Protein AF-A0A849TED4-F1 (afdb_monomer)

pLDDT: mean 97.22, std 2.27, range [83.5, 98.75]

Sequence (53 aa):
MKKIVILISGRGSNMQALLEAKLPCTIAAVISNRADATGLEVAQTHGIPAHVV

Nearest PDB structures (foldseek):
  3tqr-assembly1_A  TM=9.690E-01  e=1.113E-04  Coxiella burnetii
  1c2t-assembly1_A  TM=9.634E-01  e=1.889E-04  Escherichia coli
  3auf-assembly1_A-2  TM=9.114E-01  e=9.127E-05  Symbiobacterium toebii
  3gar-assembly1_A-2  TM=9.648E-01  e=3.002E-04  Escherichia coli
  1meo-assembly1_A  TM=9.050E-01  e=2.019E-04  Homo sapiens

Mean predicted aligned error: 1.86 Å

Solvent-accessible surface area (backbone atoms only — not comparable to full-atom values): 3085 Å² total; per-residue (Å²): 126,54,75,44,71,49,81,43,79,33,70,35,67,68,57,50,54,52,61,74,63,64,56,92,53,43,73,66,33,38,39,20,74,39,90,83,22,58,23,44,59,57,34,45,77,70,74,29,52,58,48,69,99

Secondary structure (DSSP, 8-state):
-EEEEEEESSS-HHHHHHHHTT-SEEEEEEEES-TT-THHHHHHHTT--EEE-

Foldseek 3Di:
DAEDEAEDAAACPVVVVVVVVPPPYHDAAYEYCDPPHNVQVVCVVVVHHYYHD

Radius of gyration: 10.12 Å; Cα contacts (8 Å, |Δi|>4): 94; chains: 1; bounding box: 24×19×26 Å

Structure (mmCIF, N/CA/C/O backbone):
data_AF-A0A849TED4-F1
#
_entry.id   AF-A0A849TED4-F1
#
loop_
_atom_site.group_PDB
_atom_site.id
_atom_site.type_symbol
_atom_site.label_atom_id
_atom_site.label_alt_id
_atom_site.label_comp_id
_atom_site.lab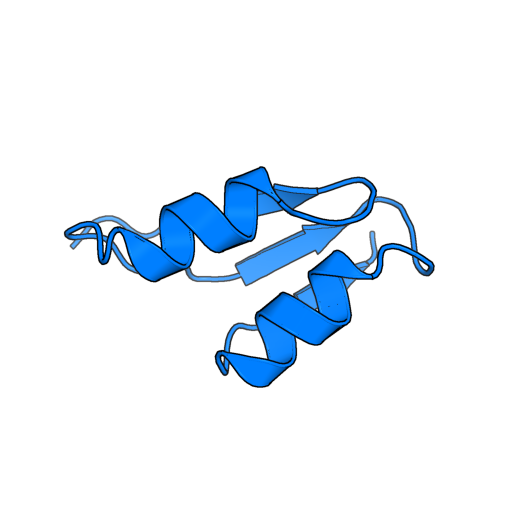el_asym_id
_atom_site.label_entity_id
_atom_site.label_seq_id
_atom_site.pdbx_PDB_ins_code
_atom_site.Cartn_x
_atom_site.Cartn_y
_atom_site.Cartn_z
_atom_site.occupancy
_atom_site.B_iso_or_equiv
_atom_site.auth_seq_id
_atom_site.auth_comp_id
_atom_site.auth_asym_id
_atom_site.auth_atom_id
_atom_site.pdbx_PDB_model_num
ATOM 1 N N . MET A 1 1 ? -15.639 9.748 9.464 1.00 83.50 1 MET A N 1
ATOM 2 C CA . MET A 1 1 ? -14.243 9.253 9.494 1.00 83.50 1 MET A CA 1
ATOM 3 C C . MET A 1 1 ? -13.527 9.770 8.252 1.00 83.50 1 MET A C 1
ATOM 5 O O . MET A 1 1 ? -14.131 9.724 7.185 1.00 83.50 1 MET A O 1
ATOM 9 N N . LYS A 1 2 ? -12.314 10.332 8.365 1.00 96.12 2 LYS A N 1
ATOM 10 C CA . LYS A 1 2 ? -11.591 10.852 7.187 1.00 96.12 2 LYS A CA 1
ATOM 11 C C . LYS A 1 2 ? -11.065 9.684 6.348 1.00 96.12 2 LYS A C 1
ATOM 13 O O . LYS A 1 2 ? -10.497 8.750 6.912 1.00 96.12 2 LYS A O 1
ATOM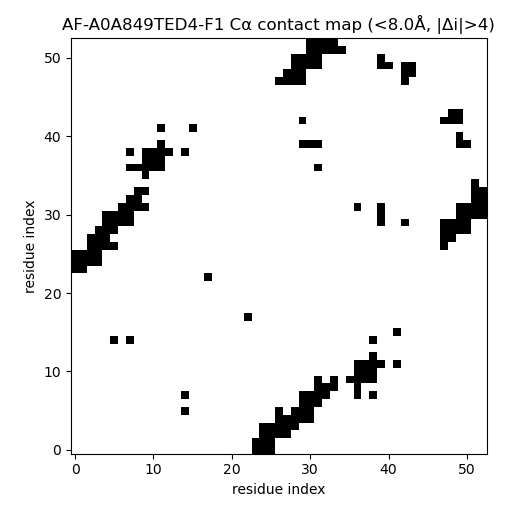 18 N N . LYS A 1 3 ? -11.254 9.746 5.029 1.00 97.94 3 LYS A N 1
ATOM 19 C CA . LYS A 1 3 ? -10.655 8.806 4.074 1.00 97.94 3 LYS A CA 1
ATOM 20 C C . LYS A 1 3 ? -9.381 9.418 3.508 1.00 97.94 3 LYS A C 1
ATOM 22 O O . LYS A 1 3 ? -9.405 10.579 3.106 1.00 97.94 3 LYS A O 1
ATOM 27 N N . ILE A 1 4 ? -8.298 8.651 3.494 1.00 97.94 4 ILE A N 1
ATOM 28 C CA . ILE A 1 4 ? -7.003 9.080 2.957 1.00 97.94 4 ILE A CA 1
ATOM 29 C C . ILE A 1 4 ? -6.485 8.076 1.930 1.00 97.94 4 ILE A C 1
ATOM 31 O O . ILE A 1 4 ? -6.856 6.904 1.954 1.00 97.94 4 ILE A O 1
ATOM 35 N N . VAL A 1 5 ? -5.613 8.547 1.046 1.00 98.25 5 VAL A N 1
ATOM 36 C CA . VAL A 1 5 ? -4.852 7.727 0.098 1.00 98.25 5 VAL A CA 1
ATOM 37 C C . VAL A 1 5 ? -3.374 7.934 0.397 1.00 98.25 5 VAL A C 1
ATOM 39 O O . VAL A 1 5 ? -2.965 9.054 0.705 1.00 98.25 5 VAL A O 1
ATOM 42 N N . ILE A 1 6 ? -2.579 6.869 0.323 1.00 98.25 6 ILE A N 1
ATOM 43 C CA . ILE A 1 6 ? -1.128 6.939 0.521 1.00 98.25 6 ILE A CA 1
ATOM 44 C C . ILE A 1 6 ? -0.439 6.773 -0.832 1.00 98.25 6 ILE A C 1
ATOM 46 O O . ILE A 1 6 ? -0.699 5.811 -1.551 1.00 98.25 6 ILE A O 1
ATOM 50 N N . LEU A 1 7 ? 0.445 7.709 -1.174 1.00 98.56 7 LEU A N 1
ATOM 51 C CA . LEU A 1 7 ? 1.255 7.644 -2.387 1.00 98.56 7 LEU A CA 1
ATOM 52 C C . LEU A 1 7 ? 2.648 7.109 -2.047 1.00 98.56 7 LEU A C 1
ATOM 54 O O . LEU A 1 7 ? 3.271 7.575 -1.092 1.00 98.56 7 LEU A O 1
ATOM 58 N N . ILE A 1 8 ? 3.138 6.141 -2.819 1.00 98.56 8 ILE A N 1
ATOM 59 C CA . ILE A 1 8 ? 4.453 5.522 -2.616 1.00 98.56 8 ILE A CA 1
ATOM 60 C C . ILE A 1 8 ? 5.241 5.417 -3.924 1.00 98.56 8 ILE A C 1
ATOM 62 O O . ILE A 1 8 ? 4.681 5.362 -5.014 1.00 98.56 8 ILE A O 1
ATOM 66 N N . SER A 1 9 ? 6.559 5.287 -3.808 1.00 98.25 9 SER A N 1
ATOM 67 C CA . SER A 1 9 ? 7.462 5.067 -4.951 1.00 98.25 9 SER A CA 1
ATOM 68 C C . SER A 1 9 ? 8.520 3.996 -4.657 1.00 98.25 9 SER A C 1
ATOM 70 O O . SER A 1 9 ? 9.603 4.019 -5.230 1.00 98.25 9 SER A O 1
ATOM 72 N N . GLY A 1 10 ? 8.275 3.100 -3.696 1.00 97.69 10 GLY A N 1
ATOM 73 C CA . GLY A 1 10 ? 9.275 2.127 -3.254 1.00 97.69 10 GLY A CA 1
ATOM 74 C C . GLY A 1 10 ? 8.794 1.269 -2.086 1.00 97.69 10 GLY A C 1
ATOM 75 O O . GLY A 1 10 ? 7.623 0.906 -2.022 1.00 97.69 10 GLY A O 1
ATOM 76 N N . ARG A 1 11 ? 9.691 0.971 -1.135 1.00 97.94 11 ARG A N 1
ATOM 77 C CA . ARG A 1 11 ? 9.457 -0.021 -0.064 1.00 97.94 11 ARG A CA 1
ATOM 78 C C . ARG A 1 11 ? 8.241 0.228 0.835 1.00 97.94 11 ARG A C 1
ATOM 80 O O . ARG A 1 11 ? 7.730 -0.712 1.427 1.00 97.94 11 ARG A O 1
ATOM 87 N N . GLY A 1 12 ? 7.799 1.477 0.971 1.00 97.44 12 GLY A N 1
ATOM 88 C CA . GLY A 1 12 ? 6.617 1.804 1.771 1.00 97.44 12 GLY A CA 1
ATOM 89 C C . GLY A 1 12 ? 6.825 1.745 3.289 1.00 97.44 12 GLY A C 1
ATOM 90 O O . GLY A 1 12 ? 5.853 1.557 4.009 1.00 97.44 12 GLY A O 1
ATOM 91 N N . SER A 1 13 ? 8.042 1.943 3.811 1.00 97.81 13 SER A N 1
ATOM 92 C CA . SER A 1 13 ? 8.289 1.926 5.268 1.00 97.81 13 SER A CA 1
ATOM 93 C C . SER A 1 13 ? 7.454 2.961 6.039 1.00 97.81 13 SER A C 1
ATOM 95 O O . SER A 1 13 ? 6.936 2.662 7.108 1.00 97.81 13 SER A O 1
ATOM 97 N N . ASN A 1 14 ? 7.239 4.156 5.473 1.00 97.62 14 ASN A N 1
ATOM 98 C CA . ASN A 1 14 ? 6.345 5.156 6.074 1.00 97.62 14 ASN A CA 1
ATOM 99 C C . ASN A 1 14 ? 4.880 4.708 6.051 1.00 97.62 14 ASN A C 1
ATOM 101 O O . ASN A 1 14 ? 4.147 4.937 7.005 1.00 97.62 14 ASN A O 1
ATOM 105 N N . MET A 1 15 ? 4.451 4.059 4.966 1.00 97.69 15 MET A N 1
ATOM 106 C CA . MET A 1 15 ? 3.110 3.488 4.876 1.00 97.69 15 MET A CA 1
ATOM 107 C C . MET A 1 15 ? 2.922 2.403 5.945 1.00 97.69 15 MET A C 1
ATOM 109 O O . MET A 1 15 ? 1.918 2.443 6.641 1.00 97.69 15 MET A O 1
ATOM 113 N N . GLN A 1 16 ? 3.893 1.501 6.133 1.00 97.25 16 GLN A N 1
ATOM 114 C CA . GLN A 1 16 ? 3.8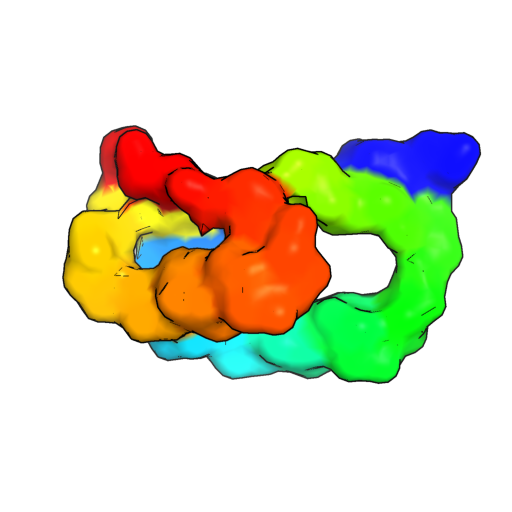67 0.489 7.201 1.00 97.25 16 GLN A CA 1
ATOM 115 C C . GLN A 1 16 ? 3.712 1.119 8.586 1.00 97.25 16 GLN A C 1
ATOM 117 O O . GLN A 1 16 ? 2.789 0.763 9.311 1.00 97.25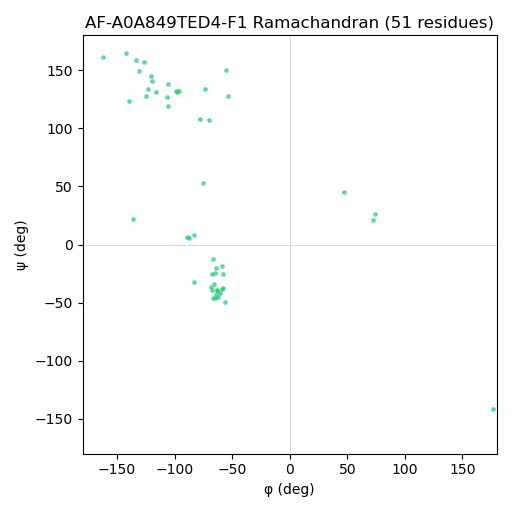 16 GLN A O 1
ATOM 122 N N . ALA A 1 17 ? 4.522 2.131 8.907 1.00 97.44 17 ALA A N 1
ATOM 123 C CA . ALA A 1 17 ? 4.407 2.839 10.179 1.00 97.44 17 ALA A CA 1
ATOM 124 C C . ALA A 1 17 ? 3.011 3.470 10.380 1.00 97.44 17 ALA A C 1
ATOM 126 O O . ALA A 1 17 ? 2.460 3.433 11.478 1.00 97.44 17 ALA A O 1
ATOM 127 N N . LEU A 1 18 ? 2.402 4.017 9.319 1.00 96.25 18 LEU A N 1
ATOM 128 C CA . LEU A 1 18 ? 1.039 4.564 9.372 1.00 96.25 18 LEU A CA 1
ATOM 129 C C . LEU A 1 18 ? -0.031 3.477 9.570 1.00 96.25 18 LEU A C 1
ATOM 131 O O . LEU A 1 18 ? -1.010 3.718 10.280 1.00 96.25 18 LEU A O 1
ATOM 135 N N . LEU A 1 19 ? 0.147 2.299 8.962 1.00 94.31 19 LEU A N 1
ATOM 136 C CA . LEU A 1 19 ? -0.738 1.143 9.140 1.00 94.31 19 LEU A CA 1
ATOM 137 C C . LEU A 1 19 ? -0.690 0.629 10.583 1.00 94.31 19 LEU A C 1
ATOM 139 O O . LEU A 1 19 ? -1.733 0.424 11.207 1.00 94.31 19 LEU A O 1
ATOM 143 N N . GLU A 1 20 ? 0.513 0.490 11.135 1.00 94.88 20 GLU A N 1
ATOM 144 C CA . GLU A 1 20 ? 0.752 0.041 12.510 1.00 94.88 20 GLU A CA 1
ATOM 145 C C . GLU A 1 20 ? 0.225 1.031 13.554 1.00 94.88 20 GLU A C 1
ATOM 147 O O . GLU A 1 20 ? -0.294 0.620 14.593 1.00 94.88 20 GLU A O 1
ATOM 152 N N . ALA A 1 21 ? 0.289 2.334 13.261 1.00 96.12 21 ALA A N 1
ATOM 153 C CA . ALA A 1 21 ? -0.182 3.389 14.154 1.00 96.12 21 ALA A CA 1
ATOM 154 C C . ALA A 1 21 ? -1.708 3.396 14.369 1.00 96.12 21 ALA A C 1
ATOM 156 O O . ALA A 1 21 ? -2.180 4.099 15.264 1.00 96.12 21 ALA A O 1
ATOM 157 N N . LYS A 1 22 ? -2.489 2.649 13.567 1.00 92.31 22 LYS A N 1
ATOM 158 C CA . LYS A 1 22 ? -3.960 2.534 13.682 1.00 92.31 22 LYS A CA 1
ATOM 159 C C . LYS A 1 22 ? -4.656 3.892 13.841 1.00 92.31 22 LYS A C 1
ATOM 161 O O . LYS A 1 22 ? -5.524 4.077 14.696 1.00 92.31 22 LYS A O 1
ATOM 166 N N . LEU A 1 23 ? -4.248 4.857 13.018 1.00 95.00 23 LEU A N 1
ATOM 167 C CA . LEU A 1 23 ? -4.782 6.218 13.051 1.00 95.00 23 LEU A CA 1
ATOM 168 C C . LEU A 1 23 ? -6.317 6.219 12.898 1.00 95.00 23 LEU A C 1
ATOM 170 O O . LEU A 1 23 ? -6.850 5.362 12.191 1.00 95.00 23 LEU A O 1
ATOM 174 N N . PRO A 1 24 ? -7.047 7.197 13.478 1.00 96.75 24 PRO A N 1
ATOM 175 C CA . PRO A 1 24 ? -8.512 7.286 13.410 1.00 96.75 24 PRO A CA 1
ATOM 176 C C . PRO A 1 24 ? -9.009 7.769 12.030 1.00 96.75 24 PRO A C 1
ATOM 178 O O . PRO A 1 24 ? -9.765 8.735 11.893 1.00 96.75 24 PRO A O 1
ATOM 181 N N . CYS A 1 25 ? -8.563 7.097 10.974 1.00 97.00 25 CYS A N 1
ATOM 182 C CA . CYS A 1 25 ? -8.882 7.348 9.579 1.00 97.00 25 CYS A CA 1
ATOM 183 C C . CYS A 1 25 ? -9.019 6.021 8.826 1.00 97.00 25 CYS A C 1
ATOM 185 O O . CYS A 1 25 ? -8.607 4.968 9.304 1.00 97.00 25 CYS A O 1
ATOM 187 N N . THR A 1 26 ? -9.605 6.077 7.638 1.00 97.19 26 THR A N 1
AT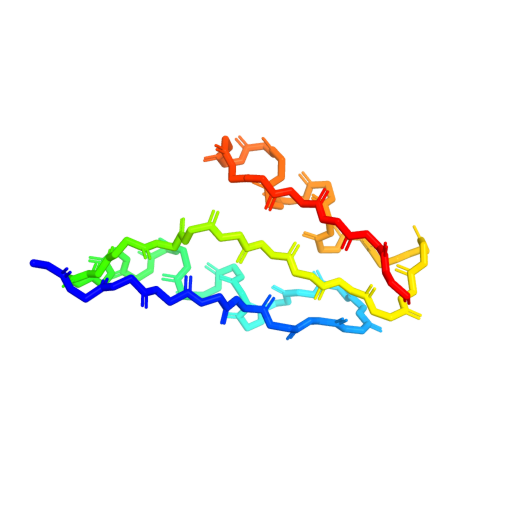OM 188 C CA . THR A 1 26 ? -9.679 4.927 6.737 1.00 97.19 26 THR A CA 1
ATOM 189 C C . THR A 1 26 ? -8.690 5.140 5.605 1.00 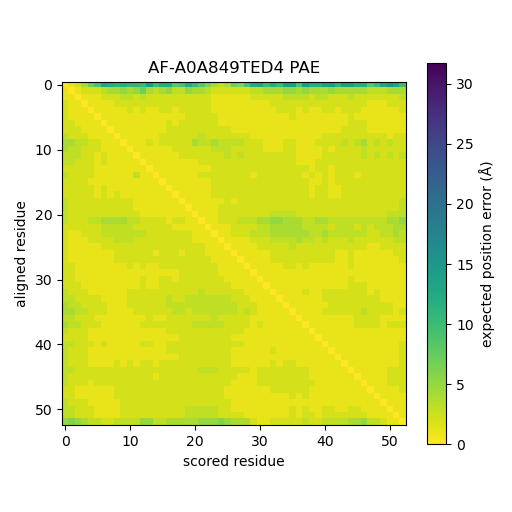97.19 26 THR A C 1
ATOM 191 O O . THR A 1 26 ? -8.820 6.106 4.848 1.00 97.19 26 THR A O 1
ATOM 194 N N . ILE A 1 27 ? -7.720 4.240 5.466 1.00 97.50 27 ILE A N 1
ATOM 195 C CA . ILE A 1 27 ? -6.847 4.210 4.293 1.00 97.50 27 ILE A CA 1
ATOM 196 C C . ILE A 1 27 ? -7.646 3.557 3.167 1.00 97.50 27 ILE A C 1
ATOM 198 O O . ILE A 1 27 ? -7.966 2.375 3.222 1.00 97.50 27 ILE A O 1
ATOM 202 N N . ALA A 1 28 ? -8.047 4.366 2.191 1.00 98.25 28 ALA A N 1
ATOM 203 C CA . ALA A 1 28 ? -8.925 3.947 1.107 1.00 98.25 28 ALA A CA 1
ATOM 204 C C . ALA A 1 28 ? -8.164 3.249 -0.026 1.00 98.25 28 ALA A C 1
ATOM 206 O O . ALA A 1 28 ? -8.725 2.372 -0.674 1.00 98.25 28 ALA A O 1
ATOM 207 N N . ALA A 1 29 ? -6.915 3.655 -0.268 1.00 98.44 29 ALA A N 1
ATOM 208 C CA . ALA A 1 29 ? -6.048 3.059 -1.273 1.00 98.44 29 ALA A CA 1
ATOM 209 C C . ALA A 1 29 ? -4.574 3.413 -1.031 1.00 98.44 29 ALA A C 1
ATOM 211 O O . ALA A 1 29 ? -4.249 4.408 -0.370 1.00 98.44 29 ALA A O 1
ATOM 212 N N . VAL A 1 30 ? -3.698 2.628 -1.648 1.00 98.62 30 VAL A N 1
ATOM 213 C CA . VAL A 1 30 ? -2.283 2.929 -1.858 1.00 98.62 30 VAL A CA 1
ATOM 214 C C . VAL A 1 30 ? -2.040 3.034 -3.358 1.00 98.62 30 VAL A C 1
ATOM 216 O O . VAL A 1 30 ? -2.470 2.174 -4.122 1.00 98.62 30 VAL A O 1
ATOM 219 N N . ILE A 1 31 ? -1.372 4.095 -3.797 1.00 98.75 31 ILE A N 1
ATOM 220 C CA . ILE A 1 31 ? -1.074 4.319 -5.213 1.00 98.75 31 ILE A CA 1
ATOM 221 C C . ILE A 1 31 ? 0.433 4.461 -5.378 1.00 98.75 31 ILE A C 1
ATOM 223 O O . ILE A 1 31 ? 1.076 5.189 -4.619 1.00 98.75 31 ILE A O 1
ATOM 227 N N . SER A 1 32 ? 0.998 3.785 -6.374 1.00 98.69 32 SER A N 1
ATOM 228 C CA . SER A 1 32 ? 2.395 3.954 -6.748 1.00 98.69 32 SER A CA 1
ATOM 229 C C . SER A 1 32 ? 2.563 4.415 -8.181 1.00 98.69 32 SER A C 1
ATOM 231 O O . SER A 1 32 ? 1.842 3.978 -9.064 1.00 98.69 32 SER A O 1
ATOM 233 N N . ASN A 1 33 ? 3.577 5.243 -8.412 1.00 98.56 33 ASN A N 1
ATOM 234 C CA . ASN A 1 33 ? 4.071 5.555 -9.753 1.00 98.56 33 ASN A CA 1
ATOM 235 C C . ASN A 1 33 ? 5.066 4.503 -10.286 1.00 98.56 33 ASN A C 1
ATOM 237 O O . ASN A 1 33 ? 5.771 4.744 -11.264 1.00 98.56 33 ASN A O 1
ATOM 241 N N . ARG A 1 34 ? 5.227 3.378 -9.581 1.00 98.31 34 ARG A N 1
ATOM 242 C CA . ARG A 1 34 ? 6.196 2.327 -9.891 1.00 98.31 34 ARG A CA 1
ATOM 243 C C . ARG A 1 34 ? 5.574 0.956 -9.680 1.00 98.31 34 ARG A C 1
ATOM 245 O O . ARG A 1 34 ? 5.144 0.634 -8.576 1.00 98.31 34 ARG A O 1
ATOM 252 N N . ALA A 1 35 ? 5.579 0.130 -10.723 1.00 97.69 35 ALA A N 1
ATOM 253 C CA . ALA A 1 35 ? 5.054 -1.233 -10.649 1.00 97.69 35 ALA A CA 1
ATOM 254 C C . ALA A 1 35 ? 5.892 -2.159 -9.748 1.00 97.69 35 ALA A C 1
ATOM 256 O O . ALA A 1 35 ? 5.360 -3.120 -9.207 1.00 97.69 35 ALA A O 1
ATOM 257 N N . ASP A 1 36 ? 7.182 -1.854 -9.564 1.00 97.88 36 ASP A N 1
ATOM 258 C CA . ASP A 1 36 ? 8.139 -2.629 -8.761 1.00 97.88 36 ASP A CA 1
ATOM 259 C C . ASP A 1 36 ? 8.19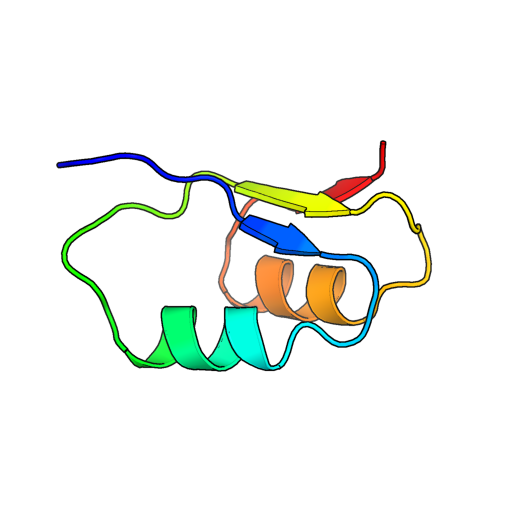4 -2.204 -7.280 1.00 97.88 36 ASP A C 1
ATOM 261 O O . ASP A 1 36 ? 9.046 -2.666 -6.518 1.00 97.88 36 ASP A O 1
ATOM 265 N N . ALA A 1 37 ? 7.309 -1.305 -6.841 1.00 98.50 37 ALA A N 1
ATOM 266 C CA . ALA A 1 37 ? 7.278 -0.856 -5.458 1.00 98.50 37 ALA A CA 1
ATOM 267 C C . ALA A 1 37 ? 6.785 -1.979 -4.528 1.00 98.50 37 ALA A C 1
ATOM 269 O O . ALA A 1 37 ? 5.587 -2.239 -4.440 1.00 98.50 37 ALA A O 1
ATOM 270 N N . THR A 1 38 ? 7.689 -2.575 -3.742 1.00 98.06 38 THR A N 1
ATOM 271 C CA . THR A 1 38 ? 7.341 -3.633 -2.767 1.00 98.06 38 THR A CA 1
ATOM 272 C C . THR A 1 38 ? 6.313 -3.182 -1.718 1.00 98.06 38 THR A C 1
ATOM 274 O O . THR A 1 38 ? 5.659 -4.007 -1.088 1.00 98.06 38 THR A O 1
ATOM 277 N N . GLY A 1 39 ? 6.117 -1.870 -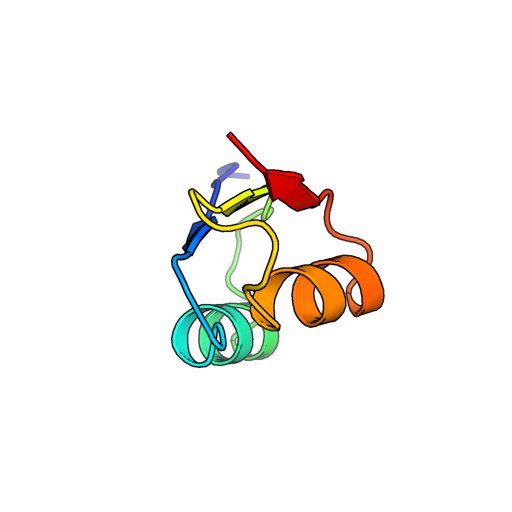1.528 1.00 98.25 39 GLY A N 1
ATOM 278 C CA . GLY A 1 39 ? 5.042 -1.345 -0.685 1.00 98.25 39 GLY A CA 1
ATOM 279 C C . GLY A 1 39 ? 3.628 -1.670 -1.194 1.00 98.25 39 GLY A C 1
ATOM 280 O O . GLY A 1 39 ? 2.695 -1.656 -0.397 1.00 98.25 39 GLY A O 1
ATOM 281 N N . LEU A 1 40 ? 3.450 -1.997 -2.480 1.00 98.56 40 LEU A N 1
ATOM 282 C CA . LEU A 1 40 ? 2.160 -2.423 -3.037 1.00 98.56 40 LEU A CA 1
ATOM 283 C C . LEU A 1 40 ? 1.718 -3.773 -2.460 1.00 98.56 40 LEU A C 1
ATOM 285 O O . LEU A 1 40 ? 0.580 -3.899 -2.014 1.00 98.56 40 LEU A O 1
ATOM 289 N N . GLU A 1 41 ? 2.625 -4.750 -2.394 1.00 98.06 41 GLU A N 1
ATOM 290 C CA . GLU A 1 41 ? 2.361 -6.065 -1.790 1.00 98.06 41 GLU A CA 1
ATOM 291 C C . GLU A 1 41 ? 1.997 -5.916 -0.312 1.00 98.06 41 GLU A C 1
ATOM 293 O O . GLU A 1 41 ? 1.044 -6.516 0.174 1.00 98.06 41 GLU A O 1
ATOM 298 N N . VAL A 1 42 ? 2.704 -5.038 0.400 1.00 97.44 42 VAL A N 1
ATOM 299 C CA . VAL A 1 42 ? 2.430 -4.750 1.812 1.00 97.44 42 VAL A CA 1
ATOM 300 C C . VAL A 1 42 ? 1.040 -4.137 2.009 1.00 97.44 42 VAL A C 1
ATOM 302 O O . VAL A 1 42 ? 0.354 -4.465 2.974 1.00 97.44 42 VAL A O 1
ATOM 305 N N . ALA A 1 43 ? 0.594 -3.254 1.115 1.00 97.75 43 ALA A N 1
ATOM 306 C CA . ALA A 1 43 ? -0.761 -2.712 1.173 1.00 97.75 43 ALA A CA 1
ATOM 307 C C . ALA A 1 43 ? -1.812 -3.813 0.952 1.00 97.75 43 ALA A C 1
ATOM 309 O O . ALA A 1 43 ? -2.790 -3.904 1.697 1.00 97.75 43 ALA A O 1
ATOM 310 N N . GLN A 1 44 ? -1.570 -4.694 -0.022 1.00 97.44 44 GLN A N 1
ATOM 311 C CA . GLN A 1 44 ? -2.450 -5.818 -0.336 1.00 97.44 44 GLN A CA 1
ATOM 312 C C . GLN A 1 44 ? -2.556 -6.818 0.824 1.00 97.44 44 GLN A C 1
ATOM 314 O O . GLN A 1 44 ? -3.661 -7.268 1.123 1.00 97.44 44 GLN A O 1
ATOM 319 N N . THR A 1 45 ? -1.460 -7.123 1.533 1.00 96.75 45 THR A N 1
ATOM 320 C CA . THR A 1 45 ? -1.494 -8.021 2.709 1.00 96.75 45 THR A CA 1
ATOM 321 C C . THR A 1 45 ? -2.304 -7.450 3.871 1.00 96.75 45 THR A C 1
ATOM 323 O O . THR A 1 45 ? -2.853 -8.208 4.667 1.00 96.75 45 THR A O 1
ATOM 326 N N . HIS A 1 46 ? -2.445 -6.124 3.939 1.00 95.81 46 HIS A N 1
ATOM 327 C CA . HIS A 1 46 ? -3.319 -5.436 4.890 1.00 95.81 46 HIS A CA 1
ATOM 328 C C . HIS A 1 46 ? -4.762 -5.271 4.378 1.00 95.81 46 HIS A C 1
ATOM 330 O O . HIS A 1 46 ? -5.572 -4.614 5.032 1.00 95.81 46 HIS A O 1
ATOM 336 N N . GLY A 1 47 ? -5.101 -5.845 3.219 1.00 96.94 47 GLY A N 1
ATOM 337 C CA . GLY A 1 47 ? -6.435 -5.754 2.622 1.00 96.94 47 GLY A CA 1
ATOM 338 C C . GLY A 1 47 ? -6.762 -4.379 2.037 1.00 96.94 47 GLY A C 1
ATOM 339 O O . GLY A 1 47 ? -7.936 -4.040 1.889 1.00 96.94 47 GLY A O 1
ATOM 340 N N . ILE A 1 48 ? -5.749 -3.568 1.722 1.00 98.06 48 ILE A N 1
ATOM 341 C CA . ILE A 1 48 ? -5.928 -2.215 1.191 1.00 98.06 48 ILE A CA 1
ATOM 342 C C . ILE A 1 48 ? -5.787 -2.246 -0.336 1.00 98.06 48 ILE A C 1
ATOM 344 O O . ILE A 1 48 ? -4.798 -2.785 -0.839 1.00 98.06 48 ILE A O 1
ATOM 348 N N . PRO A 1 49 ? -6.728 -1.643 -1.092 1.00 98.56 49 PRO A N 1
ATOM 349 C CA . PRO A 1 49 ? -6.606 -1.512 -2.540 1.00 98.56 49 PRO A CA 1
ATOM 350 C C . PRO A 1 49 ? -5.285 -0.848 -2.939 1.00 98.56 49 PRO A C 1
ATOM 352 O O . PRO A 1 49 ? -4.954 0.229 -2.440 1.00 98.56 49 PRO A O 1
ATOM 355 N N . ALA A 1 50 ? -4.541 -1.483 -3.844 1.00 98.50 50 ALA A N 1
ATOM 356 C CA . ALA A 1 50 ? -3.239 -1.013 -4.300 1.00 98.50 50 ALA A CA 1
ATOM 357 C C . ALA A 1 50 ? -3.234 -0.870 -5.827 1.00 98.50 50 ALA A C 1
ATOM 359 O O . ALA A 1 50 ? -3.594 -1.813 -6.534 1.00 98.50 50 ALA A O 1
ATOM 360 N N . HIS A 1 51 ? -2.827 0.294 -6.331 1.00 98.50 51 H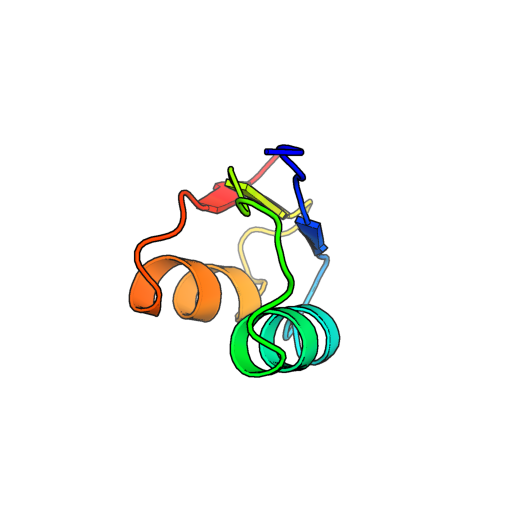IS A N 1
ATOM 361 C CA . HIS A 1 51 ? -2.829 0.604 -7.761 1.00 98.50 51 HIS A CA 1
ATOM 362 C C . HIS A 1 51 ? -1.492 1.180 -8.221 1.00 98.50 51 HIS A C 1
ATOM 364 O O . HIS A 1 51 ? -0.815 1.886 -7.474 1.00 98.50 51 HIS A O 1
ATOM 370 N N . VAL A 1 52 ? -1.150 0.909 -9.478 1.00 98.38 52 VAL A N 1
ATOM 371 C CA . VAL A 1 52 ? -0.039 1.552 -10.183 1.00 98.38 52 VAL A CA 1
ATOM 372 C C . VAL A 1 52 ? -0.623 2.551 -11.179 1.00 98.38 52 VAL A C 1
ATOM 374 O O . VAL A 1 52 ? -1.620 2.228 -11.831 1.00 98.38 52 VAL A O 1
ATOM 377 N N . VAL A 1 53 ? -0.025 3.739 -11.280 1.00 96.50 53 VAL A N 1
ATOM 378 C CA . VAL A 1 53 ? -0.389 4.805 -12.231 1.00 96.50 53 VAL A CA 1
ATOM 379 C C . VAL A 1 53 ? 0.822 5.337 -12.978 1.00 96.50 53 VAL A C 1
ATOM 381 O O . VAL A 1 53 ? 1.932 5.307 -12.398 1.00 96.50 53 VAL A O 1
#